Protein AF-A0A920EFA4-F1 (afdb_monomer_lite)

Structure (mmCIF, N/CA/C/O backbone):
data_AF-A0A920EFA4-F1
#
_entry.id   AF-A0A920EFA4-F1
#
loop_
_atom_site.group_PDB
_atom_site.id
_atom_site.type_symbol
_atom_site.label_atom_id
_atom_site.label_alt_id
_atom_site.label_comp_id
_atom_site.label_asym_id
_atom_site.label_entity_id
_atom_site.label_seq_id
_atom_site.pdbx_PDB_ins_code
_atom_site.Cartn_x
_atom_site.Cartn_y
_atom_site.Cartn_z
_atom_site.occupancy
_atom_site.B_iso_or_equiv
_atom_site.auth_seq_id
_atom_site.auth_comp_id
_atom_site.auth_asym_id
_atom_site.auth_atom_id
_atom_site.pdbx_PDB_model_num
ATOM 1 N N . MET A 1 1 ? 11.473 -19.631 -0.071 1.00 46.31 1 MET A N 1
ATOM 2 C CA . MET A 1 1 ? 12.401 -18.530 -0.387 1.00 46.31 1 MET A CA 1
ATOM 3 C C . MET A 1 1 ? 11.658 -17.613 -1.339 1.00 46.31 1 MET A C 1
ATOM 5 O O . MET A 1 1 ? 11.037 -18.143 -2.253 1.00 46.31 1 MET A O 1
ATOM 9 N N . LEU A 1 2 ? 11.600 -16.309 -1.069 1.00 57.19 2 LEU A N 1
ATOM 10 C CA . LEU A 1 2 ? 11.036 -15.359 -2.029 1.00 57.19 2 LEU A CA 1
ATOM 11 C C . LEU A 1 2 ? 12.043 -15.236 -3.180 1.00 57.19 2 LEU A C 1
ATOM 13 O O . LEU A 1 2 ? 13.218 -14.993 -2.918 1.00 57.19 2 LEU A O 1
ATOM 17 N N . ASP A 1 3 ? 11.601 -15.478 -4.413 1.00 73.06 3 ASP A N 1
ATOM 18 C CA . ASP A 1 3 ? 12.405 -15.284 -5.624 1.00 73.06 3 ASP A CA 1
ATOM 19 C C . ASP A 1 3 ? 11.761 -14.163 -6.449 1.00 73.06 3 ASP A C 1
ATOM 21 O O . ASP A 1 3 ? 10.894 -14.423 -7.290 1.00 73.06 3 ASP A O 1
ATOM 25 N N . PRO A 1 4 ? 12.126 -12.906 -6.159 1.00 70.56 4 PRO A N 1
ATOM 26 C CA . PRO A 1 4 ? 11.471 -11.747 -6.754 1.00 70.56 4 PRO A CA 1
ATOM 27 C C . PRO A 1 4 ? 11.711 -11.666 -8.270 1.00 70.56 4 PRO A C 1
ATOM 29 O O . PRO A 1 4 ? 10.840 -11.230 -9.011 1.00 70.56 4 PRO A O 1
ATOM 32 N N . VAL A 1 5 ? 12.833 -12.186 -8.787 1.00 77.81 5 VAL A N 1
ATOM 33 C CA . VAL A 1 5 ? 13.083 -12.182 -10.240 1.00 77.81 5 VAL A CA 1
ATOM 34 C C . VAL A 1 5 ? 12.180 -13.184 -10.951 1.00 77.81 5 VAL A C 1
ATOM 36 O O . VAL A 1 5 ? 11.608 -12.861 -11.995 1.00 77.81 5 VAL A O 1
ATOM 39 N N . ALA A 1 6 ? 12.009 -14.383 -10.388 1.00 78.88 6 ALA A N 1
ATOM 40 C CA . ALA A 1 6 ? 11.074 -15.359 -10.940 1.00 78.88 6 ALA A CA 1
ATOM 41 C C . ALA A 1 6 ? 9.623 -14.844 -10.899 1.00 78.88 6 ALA A C 1
ATOM 43 O O . ALA A 1 6 ? 8.885 -15.019 -11.870 1.00 78.88 6 ALA A O 1
ATOM 44 N N . MET A 1 7 ? 9.229 -14.172 -9.811 1.00 74.00 7 MET A N 1
ATOM 45 C CA . MET A 1 7 ? 7.905 -13.555 -9.670 1.00 74.00 7 MET A CA 1
ATOM 46 C C . MET A 1 7 ? 7.691 -12.415 -10.670 1.00 74.00 7 MET A C 1
ATOM 48 O O . MET A 1 7 ? 6.712 -12.443 -11.416 1.00 74.00 7 MET A O 1
ATOM 52 N N . GLY A 1 8 ? 8.625 -11.466 -10.751 1.00 78.44 8 GLY A N 1
ATOM 53 C CA . GLY A 1 8 ? 8.578 -10.368 -11.712 1.00 78.44 8 GLY A CA 1
ATO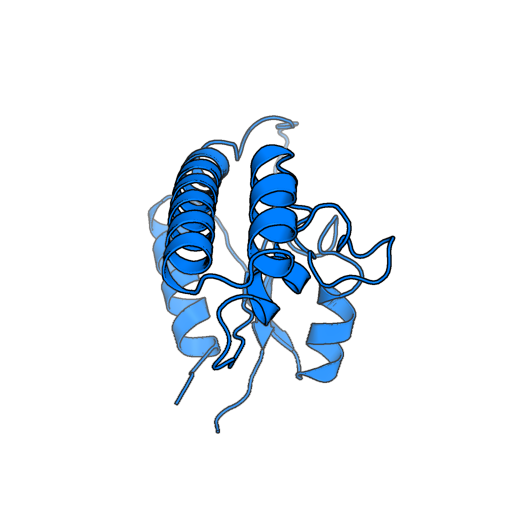M 54 C C . GLY A 1 8 ? 8.507 -10.853 -13.162 1.00 78.44 8 GLY A C 1
ATOM 55 O O . GLY A 1 8 ? 7.721 -10.324 -13.941 1.00 78.44 8 GLY A O 1
ATOM 56 N N . THR A 1 9 ? 9.252 -11.907 -13.516 1.00 83.38 9 THR A N 1
ATOM 57 C CA . THR A 1 9 ? 9.219 -12.499 -14.870 1.00 83.38 9 THR A CA 1
ATOM 58 C C . THR A 1 9 ? 7.863 -13.141 -15.184 1.00 83.38 9 THR A C 1
ATOM 60 O O . THR A 1 9 ? 7.368 -13.022 -16.302 1.00 83.38 9 THR A O 1
ATOM 63 N N . ALA A 1 10 ? 7.230 -13.799 -14.206 1.00 84.75 10 ALA A N 1
ATOM 64 C CA . ALA A 1 10 ? 5.883 -14.342 -14.380 1.00 84.75 10 ALA A CA 1
ATOM 65 C C . ALA A 1 10 ? 4.843 -13.224 -14.576 1.00 84.75 10 ALA A C 1
ATOM 67 O O . ALA A 1 10 ? 4.024 -13.305 -15.488 1.00 84.75 10 ALA A O 1
ATOM 68 N N . ILE A 1 11 ? 4.929 -12.150 -13.781 1.00 79.25 11 ILE A N 1
ATOM 69 C CA . ILE A 1 11 ? 4.064 -10.967 -13.917 1.00 79.25 11 ILE A CA 1
ATOM 70 C C . ILE A 1 11 ? 4.259 -10.302 -15.286 1.00 79.25 11 ILE A C 1
ATOM 72 O O . ILE A 1 11 ? 3.278 -9.951 -15.938 1.00 79.25 11 ILE A O 1
ATOM 76 N N . GLN A 1 12 ? 5.506 -10.151 -15.743 1.00 82.56 12 GLN A N 1
ATOM 77 C CA . GLN A 1 12 ? 5.818 -9.627 -17.075 1.00 82.56 12 GLN A CA 1
ATOM 78 C C . GLN A 1 12 ? 5.154 -10.472 -18.168 1.00 82.56 12 GLN A C 1
ATOM 80 O O . GLN A 1 12 ? 4.477 -9.910 -19.023 1.00 82.56 12 GLN A O 1
ATOM 85 N N . ALA A 1 13 ? 5.271 -11.802 -18.107 1.00 88.00 13 ALA A N 1
ATOM 86 C CA . ALA A 1 13 ? 4.652 -12.694 -19.087 1.00 88.00 13 ALA A CA 1
ATOM 87 C C . ALA A 1 13 ? 3.114 -12.575 -19.118 1.00 88.00 13 ALA A C 1
ATOM 89 O O . ALA A 1 13 ? 2.519 -12.547 -20.197 1.00 88.00 13 ALA A O 1
ATOM 90 N N . ASP A 1 14 ? 2.467 -12.463 -17.954 1.00 87.44 14 ASP A N 1
ATOM 91 C CA . ASP A 1 14 ? 1.013 -12.273 -17.862 1.00 87.44 14 ASP A CA 1
ATOM 92 C C . ASP A 1 14 ? 0.572 -10.913 -18.435 1.00 87.44 14 ASP A C 1
ATOM 94 O O . ASP A 1 14 ? -0.449 -10.823 -19.124 1.00 87.44 14 ASP A O 1
ATOM 98 N N . LEU A 1 15 ? 1.351 -9.853 -18.189 1.00 84.56 15 LEU A N 1
ATOM 99 C CA . LEU A 1 15 ? 1.093 -8.509 -18.713 1.00 84.56 15 LEU A CA 1
ATOM 100 C C . LEU A 1 15 ? 1.317 -8.428 -20.233 1.00 84.56 15 LEU A C 1
ATOM 102 O O . LEU A 1 15 ? 0.493 -7.843 -20.942 1.00 84.56 15 LEU A O 1
ATOM 106 N N . GLU A 1 16 ? 2.361 -9.076 -20.750 1.00 88.25 16 GLU A N 1
ATOM 107 C CA . GLU A 1 16 ? 2.615 -9.212 -22.190 1.00 88.25 16 GLU A CA 1
ATOM 108 C C . GLU A 1 16 ? 1.483 -9.970 -22.896 1.00 88.25 16 GLU A C 1
ATOM 110 O O . GLU A 1 16 ? 1.036 -9.562 -23.972 1.00 88.25 16 GLU A O 1
ATOM 115 N N . ALA A 1 17 ? 0.950 -11.026 -22.271 1.00 89.44 17 ALA A N 1
ATOM 116 C CA . ALA A 1 17 ? -0.153 -11.814 -22.822 1.00 89.44 17 ALA A CA 1
ATOM 117 C C . ALA A 1 17 ? -1.447 -11.003 -23.016 1.00 89.44 17 ALA A C 1
ATOM 119 O O . ALA A 1 17 ? -2.252 -11.329 -23.894 1.00 89.44 17 ALA A O 1
ATOM 120 N N . VAL A 1 18 ? -1.645 -9.938 -22.232 1.00 88.25 18 VAL A N 1
ATOM 121 C CA . VAL A 1 18 ? -2.782 -9.012 -22.369 1.00 88.25 18 VAL A CA 1
ATOM 122 C C . VAL A 1 18 ? -2.418 -7.707 -23.096 1.00 88.25 18 VAL A C 1
ATOM 124 O O . VAL A 1 18 ? -3.262 -6.819 -23.215 1.00 88.25 18 VAL A O 1
ATOM 127 N N . GLY A 1 19 ? -1.201 -7.613 -23.648 1.00 86.81 19 GLY A N 1
ATOM 128 C CA . GLY A 1 19 ? -0.778 -6.558 -24.573 1.00 86.81 19 GLY A CA 1
ATOM 129 C C . GLY A 1 19 ? 0.009 -5.394 -23.963 1.00 86.81 19 GLY A C 1
ATOM 130 O O . GLY A 1 19 ? 0.152 -4.369 -24.632 1.00 86.81 19 GLY A O 1
ATOM 131 N N . PHE A 1 20 ? 0.513 -5.517 -22.732 1.00 85.75 20 PHE A N 1
ATOM 132 C CA . PHE A 1 20 ? 1.419 -4.525 -22.145 1.00 85.75 20 PHE A CA 1
ATOM 133 C C . PHE A 1 20 ? 2.883 -4.860 -22.446 1.00 85.75 20 PHE A C 1
ATOM 135 O O . PHE A 1 20 ? 3.311 -5.995 -22.280 1.00 85.75 20 PHE A O 1
ATOM 142 N N . ASP A 1 21 ? 3.660 -3.855 -22.846 1.00 85.19 21 ASP A N 1
ATOM 143 C CA . ASP A 1 21 ? 5.120 -3.945 -22.956 1.00 85.19 21 ASP A CA 1
ATOM 144 C C . ASP A 1 21 ? 5.736 -3.530 -21.612 1.00 85.19 21 ASP A C 1
ATOM 146 O O . ASP A 1 21 ? 5.531 -2.400 -21.162 1.00 85.19 21 ASP A O 1
ATOM 150 N N . VAL A 1 22 ? 6.415 -4.455 -20.928 1.00 82.50 22 VAL A N 1
ATOM 151 C CA . VAL A 1 22 ? 6.920 -4.257 -19.561 1.00 82.50 22 VAL A CA 1
ATOM 152 C C . VAL A 1 22 ? 8.411 -4.564 -19.522 1.00 82.50 22 VAL A C 1
ATOM 154 O O . VAL A 1 22 ? 8.836 -5.662 -19.857 1.00 82.50 22 VAL A O 1
ATOM 157 N N . GLU A 1 23 ? 9.220 -3.619 -19.047 1.00 85.69 23 GLU A N 1
ATOM 158 C CA . GLU A 1 23 ? 10.656 -3.813 -18.816 1.00 85.69 23 GLU A CA 1
ATOM 159 C C . GLU A 1 23 ? 10.920 -3.990 -17.318 1.00 85.69 23 GLU A C 1
ATOM 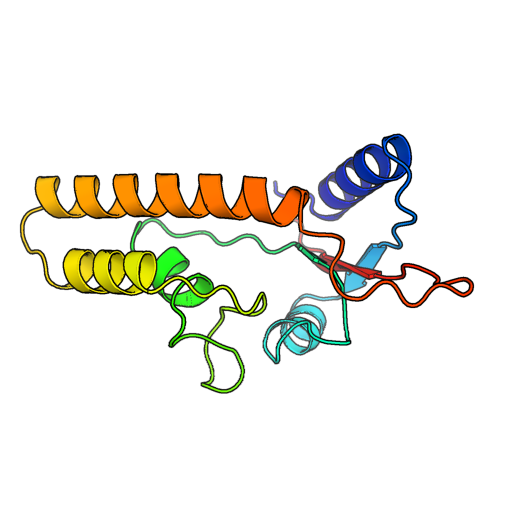161 O O . GLU A 1 23 ? 10.620 -3.097 -16.530 1.00 85.69 23 GLU A O 1
ATOM 166 N N . ILE A 1 24 ? 11.525 -5.105 -16.907 1.00 81.75 24 ILE A N 1
ATOM 167 C CA . ILE A 1 24 ? 11.948 -5.307 -15.515 1.00 81.75 24 ILE A CA 1
ATOM 168 C C . ILE A 1 24 ? 13.309 -4.643 -15.286 1.00 81.75 24 ILE A C 1
ATOM 170 O O . ILE A 1 24 ? 14.283 -4.936 -15.979 1.00 81.75 24 ILE A O 1
ATOM 174 N N . LYS A 1 25 ? 13.406 -3.812 -14.248 1.00 84.00 25 LYS A N 1
ATOM 175 C CA . LYS A 1 25 ? 14.664 -3.274 -13.729 1.00 84.00 25 LYS A CA 1
ATOM 176 C C . LYS A 1 25 ? 14.918 -3.802 -12.324 1.00 84.00 25 LYS A C 1
ATOM 178 O O . LYS A 1 25 ? 14.116 -3.619 -11.409 1.00 84.00 25 LYS A O 1
ATOM 183 N N . THR A 1 26 ? 16.06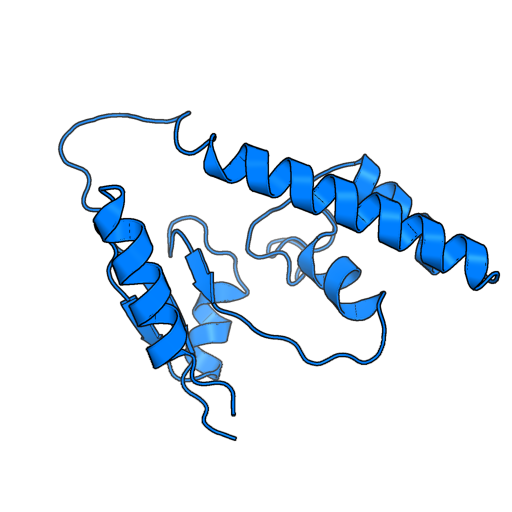6 -4.442 -12.150 1.00 80.62 26 THR A N 1
ATOM 184 C CA . THR A 1 26 ? 16.484 -5.014 -10.869 1.00 80.62 26 THR A CA 1
ATOM 185 C C . THR A 1 26 ? 17.465 -4.106 -10.146 1.00 80.62 26 THR A C 1
ATOM 187 O O . THR A 1 26 ? 18.391 -3.579 -10.766 1.00 80.62 26 THR A O 1
ATOM 190 N N . PHE A 1 27 ? 17.317 -3.990 -8.830 1.00 80.56 27 PHE A N 1
ATOM 191 C CA . PHE A 1 27 ? 18.182 -3.167 -7.985 1.00 80.56 27 PHE A CA 1
ATOM 192 C C . PHE A 1 27 ? 18.668 -3.952 -6.761 1.00 80.56 27 PHE A C 1
ATOM 194 O O . PHE A 1 27 ? 17.979 -4.841 -6.257 1.00 80.56 27 PHE A O 1
ATOM 201 N N . GLU A 1 28 ? 19.849 -3.585 -6.252 1.00 83.56 28 GLU A N 1
ATOM 202 C CA . GLU A 1 28 ? 20.232 -3.913 -4.871 1.00 83.56 28 GLU A CA 1
ATOM 203 C C . GLU A 1 28 ? 19.247 -3.227 -3.909 1.00 83.56 28 GLU A C 1
ATOM 205 O O . GLU A 1 28 ? 18.714 -2.160 -4.224 1.00 83.56 28 GLU A O 1
ATOM 210 N N . TRP A 1 29 ? 18.988 -3.828 -2.748 1.00 75.50 29 TRP A N 1
ATOM 211 C CA . TRP A 1 29 ? 17.933 -3.414 -1.824 1.00 75.50 29 TRP A CA 1
ATOM 212 C C . TRP A 1 29 ? 17.962 -1.924 -1.459 1.00 75.50 29 TRP A C 1
ATOM 214 O O . TRP A 1 29 ? 16.927 -1.260 -1.501 1.00 75.50 29 TRP A O 1
ATOM 224 N N . ASN A 1 30 ? 19.128 -1.358 -1.145 1.00 83.75 30 ASN A N 1
ATOM 225 C CA . ASN A 1 30 ? 19.191 0.048 -0.738 1.00 83.75 30 ASN A CA 1
ATOM 226 C C . ASN A 1 30 ? 18.949 1.000 -1.913 1.00 83.75 30 ASN A C 1
ATOM 228 O O . ASN A 1 30 ? 18.322 2.045 -1.740 1.00 83.75 30 ASN A O 1
ATOM 232 N N . ALA A 1 31 ? 19.409 0.628 -3.110 1.00 82.69 31 ALA A N 1
ATOM 233 C CA . ALA A 1 31 ? 19.129 1.385 -4.325 1.00 82.69 31 ALA A CA 1
ATOM 234 C C . ALA A 1 31 ? 17.633 1.322 -4.670 1.00 82.69 31 ALA A C 1
ATOM 236 O O . ALA A 1 31 ? 17.028 2.351 -4.950 1.00 82.69 31 ALA A O 1
ATOM 237 N N . PHE A 1 32 ? 17.019 0.141 -4.543 1.00 81.94 32 PHE A N 1
ATOM 238 C CA . PHE A 1 32 ? 15.579 -0.048 -4.716 1.00 81.94 32 PHE A CA 1
ATOM 239 C C . PHE A 1 32 ? 14.768 0.852 -3.774 1.00 81.94 32 PHE A C 1
ATOM 241 O O . PHE A 1 32 ? 13.883 1.580 -4.219 1.00 81.94 32 PHE A O 1
ATOM 248 N N . LEU A 1 33 ? 15.103 0.865 -2.478 1.00 80.31 33 LEU A N 1
ATOM 249 C CA . LEU A 1 33 ? 14.443 1.740 -1.506 1.00 80.31 33 LEU A CA 1
ATOM 250 C C . LEU A 1 33 ? 14.622 3.228 -1.838 1.00 80.31 33 LEU A C 1
ATOM 252 O O . LEU A 1 33 ? 13.694 4.010 -1.630 1.00 80.31 33 LEU A O 1
ATOM 256 N N . GLY A 1 34 ? 15.785 3.620 -2.367 1.00 84.62 34 GLY A N 1
ATOM 257 C CA . GLY A 1 34 ? 16.043 4.981 -2.843 1.00 84.62 34 GLY A CA 1
ATOM 258 C C . GLY A 1 34 ? 15.154 5.396 -4.020 1.00 84.62 34 GLY A C 1
ATOM 259 O O . GLY A 1 34 ? 14.772 6.563 -4.117 1.00 84.62 34 GLY A O 1
ATOM 260 N N . GLU A 1 35 ? 14.765 4.449 -4.874 1.00 82.38 35 GLU A N 1
ATOM 261 C CA . GLU A 1 35 ? 13.831 4.703 -5.972 1.00 82.38 35 GLU A CA 1
ATOM 262 C C . GLU A 1 35 ? 12.375 4.753 -5.493 1.00 82.38 35 GLU A C 1
ATOM 264 O O . GLU A 1 35 ? 11.657 5.697 -5.836 1.00 82.38 35 GLU A O 1
ATOM 269 N N . VAL A 1 36 ? 11.959 3.793 -4.658 1.00 80.81 36 VAL A N 1
ATOM 270 C CA . VAL A 1 36 ? 10.552 3.591 -4.263 1.00 80.81 36 VAL A CA 1
ATOM 271 C C . VAL A 1 36 ? 10.084 4.544 -3.162 1.00 80.81 36 VAL A C 1
ATOM 273 O O . VAL A 1 36 ? 8.991 5.100 -3.265 1.00 80.81 36 VAL A O 1
ATOM 276 N N . ASN A 1 37 ? 10.876 4.746 -2.103 1.00 82.81 37 ASN A N 1
ATOM 277 C CA . ASN A 1 37 ? 10.428 5.499 -0.924 1.00 82.81 37 ASN A CA 1
ATOM 278 C C . ASN A 1 37 ? 10.084 6.969 -1.211 1.00 82.81 37 ASN A C 1
ATOM 280 O O . ASN A 1 37 ? 9.136 7.456 -0.604 1.00 82.81 37 ASN A O 1
ATOM 284 N N . PRO A 1 38 ? 10.776 7.688 -2.119 1.00 84.69 38 PRO A N 1
ATOM 285 C CA . PRO A 1 38 ? 10.375 9.045 -2.490 1.00 84.69 38 PRO A CA 1
ATOM 286 C C . PRO A 1 38 ? 9.095 9.118 -3.340 1.00 84.69 38 PRO A C 1
ATOM 288 O O . PRO A 1 38 ? 8.676 10.222 -3.677 1.00 84.69 38 PRO A O 1
ATOM 291 N N . GLY A 1 39 ? 8.494 7.977 -3.690 1.00 79.06 39 GLY A N 1
ATOM 292 C CA . GLY A 1 39 ? 7.343 7.870 -4.583 1.00 79.06 39 GLY A CA 1
ATOM 293 C C . GLY A 1 39 ? 7.728 7.409 -5.987 1.00 79.06 39 GLY A C 1
ATOM 294 O O . GLY A 1 39 ? 8.844 7.648 -6.456 1.00 79.06 39 GLY A O 1
ATOM 295 N N . LEU A 1 40 ? 6.785 6.731 -6.649 1.00 78.62 40 LEU A N 1
ATOM 296 C CA . LEU A 1 40 ? 6.981 6.135 -7.976 1.00 78.62 40 LEU A CA 1
ATOM 297 C C . LEU A 1 40 ? 6.646 7.078 -9.141 1.00 78.62 40 LEU A C 1
ATOM 299 O O . LEU A 1 40 ? 6.999 6.780 -10.281 1.00 78.62 40 LEU A O 1
ATOM 303 N N . GLU A 1 41 ? 5.993 8.215 -8.876 1.00 79.12 41 GLU A N 1
ATOM 304 C CA . GLU A 1 41 ? 5.546 9.149 -9.914 1.00 79.12 41 GLU A CA 1
ATOM 305 C C . GLU A 1 41 ? 6.713 9.578 -10.821 1.00 79.12 41 GLU A C 1
ATOM 307 O O . GLU A 1 41 ? 7.716 10.131 -10.370 1.00 79.12 41 GLU A O 1
ATOM 312 N N . GLY A 1 42 ? 6.595 9.283 -12.120 1.00 76.44 42 GLY A N 1
ATOM 313 C CA . GLY A 1 42 ? 7.617 9.595 -13.123 1.00 76.44 42 GLY A CA 1
ATOM 314 C C . GLY A 1 42 ? 8.880 8.721 -13.082 1.00 76.44 42 GLY A C 1
ATOM 315 O O . GLY A 1 42 ? 9.774 8.946 -13.897 1.00 76.44 42 GLY A O 1
ATOM 316 N N . LYS A 1 43 ? 8.965 7.735 -12.177 1.00 77.25 43 LYS A N 1
ATOM 317 C CA . LYS A 1 43 ? 10.108 6.812 -12.052 1.00 77.25 43 LYS A CA 1
ATOM 318 C C . LYS A 1 43 ? 9.798 5.397 -12.531 1.00 77.25 43 LYS A C 1
ATOM 320 O O . LYS A 1 43 ? 10.624 4.794 -13.212 1.00 77.25 43 LYS A O 1
ATOM 325 N N . ALA A 1 44 ? 8.637 4.869 -12.150 1.00 76.00 44 ALA A N 1
ATOM 326 C CA . ALA A 1 44 ? 8.173 3.540 -12.532 1.00 76.00 44 ALA A CA 1
ATOM 327 C C . ALA A 1 44 ? 6.648 3.458 -12.430 1.00 76.00 44 ALA A C 1
ATOM 329 O O . ALA A 1 44 ? 6.037 4.152 -11.620 1.00 76.00 44 ALA A O 1
ATOM 330 N N . ASP A 1 45 ? 6.046 2.572 -13.218 1.00 79.69 45 ASP A N 1
ATOM 331 C CA . ASP A 1 45 ? 4.603 2.322 -13.163 1.00 79.69 45 ASP A CA 1
ATOM 332 C C . ASP A 1 45 ? 4.249 1.368 -12.008 1.00 79.69 45 ASP A C 1
ATOM 334 O O . ASP A 1 45 ? 3.163 1.440 -11.433 1.00 79.69 45 ASP A O 1
ATOM 338 N N . MET A 1 46 ? 5.181 0.473 -11.651 1.00 78.50 46 MET A N 1
ATOM 339 C CA . MET A 1 46 ? 5.002 -0.573 -10.644 1.00 78.50 46 MET A CA 1
ATOM 340 C C . MET A 1 46 ? 6.320 -0.900 -9.922 1.00 78.50 46 MET A C 1
ATOM 342 O O . MET A 1 46 ? 7.404 -0.852 -10.511 1.00 78.50 46 MET A O 1
ATOM 346 N N . ALA A 1 47 ? 6.218 -1.301 -8.653 1.00 79.94 47 ALA A N 1
ATOM 347 C CA . ALA A 1 47 ? 7.335 -1.819 -7.866 1.00 79.94 47 ALA A CA 1
ATOM 348 C C . ALA A 1 47 ? 6.913 -3.054 -7.061 1.00 79.94 47 ALA A C 1
ATOM 350 O O . ALA A 1 47 ? 5.828 -3.087 -6.478 1.00 79.94 47 ALA A O 1
ATOM 351 N N . GLU A 1 48 ? 7.790 -4.051 -7.003 1.00 76.25 48 GLU A N 1
ATOM 352 C CA . GLU A 1 48 ? 7.589 -5.274 -6.235 1.00 76.25 48 GLU A CA 1
ATOM 353 C C . GLU A 1 48 ? 8.232 -5.158 -4.854 1.00 76.25 48 GLU A C 1
ATOM 355 O O . GLU A 1 48 ? 9.454 -5.071 -4.718 1.00 76.25 48 GLU A O 1
ATOM 360 N N . MET A 1 49 ? 7.408 -5.185 -3.807 1.00 74.69 49 MET A N 1
ATOM 361 C CA . MET A 1 49 ? 7.878 -5.133 -2.428 1.00 74.69 49 MET A CA 1
ATOM 362 C C . MET A 1 49 ? 7.106 -6.126 -1.568 1.00 74.69 49 MET A C 1
ATOM 364 O O . MET A 1 49 ? 5.878 -6.187 -1.607 1.00 74.69 49 MET A O 1
ATOM 368 N N . ALA A 1 50 ? 7.840 -6.874 -0.750 1.00 70.06 50 ALA A N 1
ATOM 369 C CA . ALA A 1 50 ? 7.275 -7.774 0.240 1.00 70.06 50 ALA A CA 1
ATOM 370 C C . ALA A 1 50 ? 7.638 -7.291 1.643 1.00 70.06 50 ALA A C 1
ATOM 372 O O . ALA A 1 50 ? 8.752 -6.831 1.894 1.00 70.06 50 ALA A O 1
ATOM 373 N N . TRP A 1 51 ? 6.692 -7.439 2.563 1.00 69.50 51 TRP A N 1
ATOM 374 C CA . TRP A 1 51 ? 6.875 -7.131 3.974 1.00 69.50 51 TRP A CA 1
ATOM 375 C C . TRP A 1 51 ? 6.545 -8.361 4.803 1.00 69.50 51 TRP A C 1
ATOM 377 O O . TRP A 1 51 ? 5.600 -9.091 4.506 1.00 69.50 51 TRP A O 1
ATOM 387 N N . MET A 1 52 ? 7.308 -8.571 5.870 1.00 71.88 52 MET A N 1
ATOM 388 C CA . MET A 1 52 ? 7.024 -9.597 6.866 1.00 71.88 52 MET A CA 1
ATOM 389 C C . MET A 1 52 ? 6.638 -8.909 8.169 1.00 71.88 52 MET A C 1
ATOM 391 O O . MET A 1 52 ? 7.462 -8.260 8.807 1.00 71.88 52 MET A O 1
ATOM 395 N N . THR A 1 53 ? 5.373 -9.050 8.553 1.00 74.38 53 THR A N 1
ATOM 396 C CA . THR A 1 53 ? 4.842 -8.594 9.840 1.00 74.38 53 THR A CA 1
ATOM 397 C C . THR A 1 53 ? 3.918 -9.664 10.410 1.00 74.38 53 THR A C 1
ATOM 399 O O . THR A 1 53 ? 3.238 -10.371 9.668 1.00 74.38 53 THR A O 1
ATOM 402 N N . ASN A 1 54 ? 3.908 -9.797 11.733 1.00 76.38 54 ASN A N 1
ATOM 403 C CA . ASN A 1 54 ? 2.951 -10.621 12.471 1.00 76.38 54 ASN A CA 1
ATOM 404 C C . ASN A 1 54 ? 1.727 -9.819 12.946 1.00 76.38 54 ASN A C 1
ATOM 406 O O . ASN A 1 54 ? 0.784 -10.400 13.481 1.00 76.38 54 ASN A O 1
ATOM 410 N N . ASP A 1 55 ? 1.747 -8.499 12.768 1.00 79.81 55 ASP A N 1
ATOM 411 C CA . ASP A 1 55 ? 0.688 -7.589 13.176 1.00 79.81 55 ASP A CA 1
ATOM 412 C C . ASP A 1 55 ? -0.098 -7.075 11.954 1.00 79.81 55 ASP A C 1
ATOM 414 O O . ASP A 1 55 ? 0.516 -6.527 11.029 1.00 79.81 55 ASP A O 1
ATOM 418 N N . PRO A 1 56 ? -1.440 -7.220 11.940 1.00 76.81 56 PRO A N 1
ATOM 419 C CA . PRO A 1 56 ? -2.284 -6.767 10.835 1.00 76.81 56 PRO A CA 1
ATOM 420 C C . PRO A 1 56 ? -2.393 -5.238 10.701 1.00 76.81 56 PRO A C 1
ATOM 422 O O . PRO A 1 56 ? -2.900 -4.783 9.683 1.00 76.81 56 PRO A O 1
ATOM 425 N N . ASP A 1 57 ? -1.948 -4.450 11.689 1.00 87.19 57 ASP A N 1
ATOM 426 C CA . ASP A 1 57 ? -1.971 -2.976 11.630 1.00 87.19 57 ASP A CA 1
ATOM 427 C C . ASP A 1 57 ? -0.777 -2.402 10.858 1.00 87.19 57 ASP A C 1
ATOM 429 O O . ASP A 1 57 ? -0.934 -1.545 9.986 1.00 87.19 57 ASP A O 1
ATOM 433 N N . THR A 1 58 ? 0.424 -2.896 11.173 1.00 84.81 58 THR A N 1
ATOM 434 C CA . THR A 1 58 ? 1.693 -2.272 10.775 1.00 84.81 58 THR A CA 1
ATOM 435 C C . THR A 1 58 ? 1.774 -1.961 9.278 1.00 84.81 58 THR A C 1
ATOM 437 O O . THR A 1 58 ? 2.060 -0.826 8.902 1.00 84.81 58 THR A O 1
ATOM 440 N N . LEU A 1 59 ? 1.513 -2.940 8.406 1.00 83.88 59 LEU A N 1
ATOM 441 C CA . LEU A 1 59 ? 1.671 -2.738 6.965 1.00 83.88 59 LEU A CA 1
ATOM 442 C C . LEU A 1 59 ? 0.560 -1.857 6.361 1.00 83.88 59 LEU A C 1
ATOM 444 O O . LEU A 1 59 ? 0.905 -0.862 5.719 1.00 83.88 59 LEU A O 1
ATOM 448 N N . PRO A 1 60 ? -0.744 -2.136 6.572 1.00 86.50 60 PRO A N 1
ATOM 449 C CA . PRO A 1 60 ? -1.808 -1.268 6.067 1.00 86.50 60 PRO A CA 1
ATOM 450 C C . PRO A 1 60 ? -1.664 0.190 6.509 1.00 86.50 60 PRO A C 1
ATOM 452 O O . PRO A 1 60 ? -1.851 1.102 5.705 1.00 86.50 60 PRO A O 1
ATOM 455 N N . TYR A 1 61 ? -1.263 0.431 7.757 1.00 88.62 61 TYR A N 1
ATOM 456 C CA . TYR A 1 61 ? -1.117 1.790 8.269 1.00 88.62 61 TYR A CA 1
ATOM 457 C C . TYR A 1 61 ? 0.049 2.564 7.629 1.00 88.62 61 TYR A C 1
ATOM 459 O O . TYR A 1 61 ? -0.044 3.781 7.431 1.00 88.62 61 TYR A O 1
ATOM 467 N N . LEU A 1 62 ? 1.144 1.872 7.295 1.00 85.88 62 LEU A N 1
ATOM 468 C CA . LEU A 1 62 ? 2.321 2.468 6.655 1.00 85.88 62 LEU A CA 1
ATOM 469 C C . LEU A 1 62 ? 2.153 2.649 5.142 1.00 85.88 62 LEU A C 1
ATOM 471 O O . LEU A 1 62 ? 2.698 3.607 4.596 1.00 85.88 62 LEU A O 1
ATOM 475 N N . ALA A 1 63 ? 1.419 1.749 4.480 1.00 85.12 63 ALA A N 1
ATOM 476 C CA . ALA A 1 63 ? 1.376 1.670 3.020 1.00 85.12 63 ALA A CA 1
ATOM 477 C C . ALA A 1 63 ? 0.045 2.115 2.386 1.00 85.12 63 ALA A C 1
ATOM 479 O O . ALA A 1 63 ? 0.043 2.435 1.204 1.00 85.12 63 ALA A O 1
ATOM 480 N N . LEU A 1 64 ? -1.073 2.156 3.127 1.00 88.75 64 LEU A N 1
ATOM 481 C CA . LEU A 1 64 ? -2.408 2.441 2.562 1.00 88.75 64 LEU A CA 1
ATOM 482 C C . LEU A 1 64 ? -3.060 3.713 3.115 1.00 88.75 64 LEU A C 1
ATOM 484 O O . LEU A 1 64 ? -4.062 4.182 2.585 1.00 88.75 64 LEU A O 1
ATOM 488 N N . ARG A 1 65 ? -2.510 4.302 4.176 1.00 91.94 65 ARG A N 1
ATOM 489 C CA . ARG A 1 65 ? -3.052 5.540 4.741 1.00 91.94 65 ARG A CA 1
ATOM 490 C C . ARG A 1 65 ? -2.674 6.738 3.866 1.00 91.94 65 ARG A C 1
ATOM 492 O O . ARG A 1 65 ? -1.501 6.903 3.518 1.00 91.94 65 ARG A O 1
ATOM 499 N N . THR A 1 66 ? -3.610 7.648 3.595 1.00 90.19 66 THR A N 1
ATOM 500 C CA . THR A 1 66 ? -3.341 8.894 2.837 1.00 90.19 66 THR A CA 1
ATOM 501 C C . THR A 1 66 ? -2.302 9.776 3.548 1.00 90.19 66 THR A C 1
ATOM 503 O O . THR A 1 66 ? -1.512 10.502 2.945 1.00 90.19 66 THR A O 1
ATOM 506 N N . GLY A 1 67 ? -2.275 9.728 4.882 1.00 90.75 67 GLY A N 1
ATOM 507 C CA . GLY A 1 67 ? -1.280 10.427 5.697 1.00 90.75 67 GLY A CA 1
ATOM 508 C C . GLY A 1 67 ? 0.126 9.819 5.650 1.00 90.75 67 GLY A C 1
ATOM 509 O O . GLY A 1 67 ? 1.024 10.384 6.266 1.00 90.75 67 GLY A O 1
ATOM 510 N N . ALA A 1 68 ? 0.311 8.682 4.977 1.00 88.38 68 ALA A N 1
ATOM 511 C CA . ALA A 1 68 ? 1.588 7.991 4.830 1.00 88.38 68 ALA A CA 1
ATOM 512 C C . ALA A 1 68 ? 2.182 8.138 3.419 1.00 88.38 68 ALA A C 1
ATOM 514 O O . ALA A 1 68 ? 3.003 7.322 3.013 1.00 88.38 68 ALA A O 1
ATOM 515 N N . TRP A 1 69 ? 1.776 9.155 2.660 1.00 89.06 69 TRP A N 1
ATOM 516 C CA . TRP A 1 69 ? 2.401 9.465 1.377 1.00 89.06 69 TRP A CA 1
ATOM 517 C C . TRP A 1 69 ? 3.899 9.818 1.515 1.00 89.06 69 TRP A C 1
ATOM 519 O O . TRP A 1 69 ? 4.319 10.316 2.569 1.00 89.06 69 TRP A O 1
ATOM 529 N N . PRO A 1 70 ? 4.706 9.598 0.459 1.00 85.88 70 PRO A N 1
ATOM 530 C CA . PRO A 1 70 ? 6.139 9.885 0.444 1.00 85.88 70 PRO A CA 1
ATOM 531 C C . PRO A 1 70 ? 6.503 11.329 0.789 1.00 85.88 70 PRO A C 1
ATOM 533 O O . PRO A 1 70 ? 7.461 11.571 1.520 1.00 85.88 70 PRO A O 1
ATOM 536 N N . ASP A 1 71 ? 5.709 12.298 0.326 1.00 86.50 71 ASP A N 1
ATOM 537 C CA . ASP A 1 71 ? 5.887 13.731 0.606 1.00 86.50 71 ASP A CA 1
ATOM 538 C C . ASP A 1 71 ? 5.728 14.073 2.099 1.00 86.50 71 ASP A C 1
ATOM 540 O O . ASP A 1 71 ? 6.244 15.084 2.576 1.00 86.50 71 ASP A O 1
ATOM 544 N N . LYS A 1 72 ? 5.063 13.193 2.855 1.00 85.44 72 LYS A N 1
ATOM 545 C CA . LYS A 1 72 ? 4.905 13.249 4.314 1.00 85.44 72 LYS A CA 1
ATOM 546 C C . LYS A 1 72 ? 5.872 12.316 5.053 1.00 85.44 72 LYS A C 1
ATOM 548 O O . LYS A 1 72 ? 5.754 12.162 6.267 1.00 85.44 72 LYS A O 1
ATOM 553 N N . GLY A 1 73 ? 6.814 11.696 4.338 1.00 81.75 73 GLY A N 1
ATOM 554 C CA . GLY A 1 73 ? 7.797 10.757 4.881 1.00 81.75 73 GLY A CA 1
ATOM 555 C C . GLY A 1 73 ? 7.250 9.357 5.180 1.00 81.75 73 GLY A C 1
ATOM 556 O O . GLY A 1 73 ? 7.839 8.650 5.996 1.00 81.75 73 GLY A O 1
ATOM 557 N N . GLY A 1 74 ? 6.117 8.965 4.585 1.00 85.00 74 GLY A N 1
ATOM 558 C CA . GLY A 1 74 ? 5.545 7.625 4.746 1.00 85.00 74 GLY A CA 1
ATOM 559 C C . GLY A 1 74 ? 5.859 6.668 3.588 1.00 85.00 74 GLY A C 1
ATOM 560 O O . GLY A 1 74 ? 6.538 7.028 2.631 1.00 85.00 74 GLY A O 1
ATOM 561 N N . PHE A 1 75 ? 5.360 5.431 3.689 1.00 82.50 75 PHE A N 1
ATOM 562 C CA . PHE A 1 75 ? 5.679 4.320 2.780 1.00 82.50 75 PHE A CA 1
ATOM 563 C C . PHE A 1 75 ? 4.576 4.014 1.751 1.00 82.50 75 PHE A C 1
ATOM 565 O O . PHE A 1 75 ? 4.643 3.003 1.055 1.00 82.50 75 PHE A O 1
ATOM 572 N N . ASN A 1 76 ? 3.564 4.875 1.618 1.00 84.94 76 ASN A N 1
ATOM 573 C CA . ASN A 1 76 ? 2.509 4.758 0.608 1.00 84.94 76 ASN A CA 1
ATOM 574 C C . ASN A 1 76 ? 2.998 5.285 -0.754 1.00 84.94 76 ASN A C 1
ATOM 576 O O . ASN A 1 76 ? 2.504 6.281 -1.281 1.00 84.94 76 ASN A O 1
ATOM 580 N N . SER A 1 77 ? 4.011 4.627 -1.314 1.00 79.56 77 SER A N 1
ATOM 581 C CA . SER A 1 77 ? 4.691 5.014 -2.559 1.00 79.56 77 SER A CA 1
ATOM 582 C C . SER A 1 77 ? 3.811 4.950 -3.813 1.00 79.56 77 SER A C 1
ATOM 584 O O . SER A 1 77 ? 4.151 5.571 -4.821 1.00 79.56 77 SER A O 1
ATOM 586 N N . GLY A 1 78 ? 2.673 4.250 -3.739 1.00 77.75 78 GLY A N 1
ATOM 587 C CA . GLY A 1 78 ? 1.633 4.218 -4.772 1.00 77.75 78 GLY A CA 1
ATOM 588 C C . GLY A 1 78 ? 0.606 5.353 -4.678 1.00 77.75 78 GLY A C 1
ATOM 589 O O . GLY A 1 78 ? -0.317 5.387 -5.486 1.00 77.75 78 GLY A O 1
ATOM 590 N N . TYR A 1 79 ? 0.740 6.264 -3.704 1.00 85.62 79 TYR A N 1
ATOM 591 C CA . TYR A 1 79 ? -0.170 7.397 -3.480 1.00 85.62 79 TYR A CA 1
ATOM 592 C C . TYR A 1 79 ? -1.646 6.995 -3.332 1.00 85.62 79 TYR A C 1
ATOM 594 O O . TYR A 1 79 ? -2.551 7.770 -3.648 1.00 85.62 79 TYR A O 1
ATOM 602 N N . TYR A 1 80 ? -1.910 5.794 -2.811 1.00 86.94 80 TYR A N 1
ATOM 603 C CA . TYR A 1 80 ? -3.272 5.337 -2.561 1.00 86.94 80 TYR A CA 1
ATOM 604 C C . TYR A 1 80 ? -3.972 6.287 -1.579 1.00 86.94 80 TYR A C 1
ATOM 606 O O . TYR A 1 80 ? -3.358 6.792 -0.631 1.00 86.94 80 TYR A O 1
ATOM 614 N N . SER A 1 81 ? -5.252 6.562 -1.818 1.00 91.62 81 SER A N 1
ATOM 615 C CA . SER A 1 81 ? -6.049 7.426 -0.956 1.00 91.62 81 SER A CA 1
ATOM 616 C C . SER A 1 81 ? -7.510 7.035 -1.006 1.00 91.62 81 SER A C 1
ATOM 618 O O . SER A 1 81 ? -8.152 7.077 -2.055 1.00 91.62 81 SER A O 1
ATOM 620 N N . ASN A 1 82 ? -8.040 6.687 0.160 1.00 93.19 82 ASN A N 1
ATOM 621 C CA . ASN A 1 82 ? -9.452 6.424 0.343 1.00 93.19 82 ASN A CA 1
ATOM 622 C C . ASN A 1 82 ? -9.850 6.878 1.760 1.00 93.19 82 ASN A C 1
ATOM 624 O O . ASN A 1 82 ? -9.418 6.264 2.740 1.00 93.19 82 ASN A O 1
ATOM 628 N N . PRO A 1 83 ? -10.687 7.927 1.905 1.00 95.06 83 PRO A N 1
ATOM 629 C CA . PRO A 1 83 ? -11.078 8.447 3.216 1.00 95.06 83 PRO A CA 1
ATOM 630 C C . PRO A 1 83 ? -11.743 7.408 4.123 1.00 95.06 83 PRO A C 1
ATOM 632 O O . PRO A 1 83 ? -11.627 7.487 5.345 1.00 95.06 83 PRO A O 1
ATOM 635 N N . LYS A 1 84 ? -12.442 6.425 3.542 1.00 95.75 84 LYS A N 1
ATOM 636 C CA . LYS A 1 84 ? -13.067 5.340 4.300 1.00 95.75 84 LYS A CA 1
ATOM 637 C C . LYS A 1 84 ? -12.016 4.363 4.828 1.00 95.75 84 LYS A C 1
ATOM 639 O O . LYS A 1 84 ? -12.130 3.939 5.974 1.00 95.75 84 LYS A O 1
ATOM 644 N N . VAL A 1 85 ? -10.978 4.057 4.047 1.00 95.00 85 VAL A N 1
ATOM 645 C CA . VAL A 1 85 ? -9.839 3.251 4.520 1.00 95.00 85 VAL A CA 1
ATOM 646 C C . VAL A 1 85 ? -9.095 3.967 5.641 1.00 95.00 85 VAL A C 1
ATOM 648 O O . VAL A 1 85 ? -8.841 3.349 6.671 1.00 95.00 85 VAL A O 1
ATOM 651 N N . ASP A 1 86 ? -8.837 5.271 5.507 1.00 95.62 86 ASP A N 1
ATOM 652 C CA . ASP A 1 86 ? -8.214 6.060 6.576 1.00 95.62 86 ASP A CA 1
ATOM 653 C C . ASP A 1 86 ? -9.027 5.974 7.882 1.00 95.62 86 ASP A C 1
ATOM 655 O O . ASP A 1 86 ? -8.475 5.678 8.940 1.00 95.62 86 ASP A O 1
ATOM 659 N N . GLN A 1 87 ? -10.352 6.150 7.812 1.00 97.50 87 GLN A N 1
ATOM 660 C CA . GLN A 1 87 ? -11.234 6.029 8.980 1.00 97.50 87 GLN A CA 1
ATOM 661 C C . GLN A 1 87 ? -11.193 4.635 9.616 1.00 97.50 87 GLN A C 1
ATOM 663 O O . GLN A 1 87 ? -11.153 4.524 10.841 1.00 97.50 87 GLN A O 1
ATOM 668 N N . LEU A 1 88 ? -11.213 3.576 8.801 1.00 96.75 88 LEU A N 1
ATOM 669 C CA . LEU A 1 88 ? -11.171 2.197 9.288 1.00 96.75 88 LEU A CA 1
ATOM 670 C C . LEU A 1 88 ? -9.840 1.879 9.976 1.00 96.75 88 LEU A C 1
ATOM 672 O O . LEU A 1 88 ? -9.848 1.247 11.031 1.00 96.75 88 LEU A O 1
ATOM 676 N N . LEU A 1 89 ? -8.717 2.345 9.420 1.00 95.50 89 LEU A N 1
ATOM 677 C CA . LEU A 1 89 ? -7.390 2.170 10.014 1.00 95.50 89 LEU A CA 1
ATOM 678 C C . LEU A 1 89 ? -7.281 2.887 11.370 1.00 95.50 89 LEU A C 1
ATOM 680 O O . LEU A 1 89 ? -6.864 2.278 12.354 1.00 95.50 89 LEU A O 1
ATOM 684 N N . GLU A 1 90 ? -7.715 4.147 11.462 1.00 96.38 90 GLU A N 1
ATOM 685 C CA . GLU A 1 90 ? -7.682 4.902 12.727 1.00 96.38 90 GLU A CA 1
ATOM 686 C C . GLU A 1 90 ? -8.610 4.291 13.795 1.00 96.38 90 GLU A C 1
ATOM 688 O O . GLU A 1 90 ? -8.240 4.176 14.971 1.00 96.38 90 GLU A O 1
ATOM 693 N N . ALA A 1 91 ? -9.802 3.833 13.392 1.00 96.31 91 ALA A N 1
ATOM 694 C CA . ALA A 1 91 ? -10.726 3.135 14.283 1.00 96.31 91 ALA A CA 1
ATOM 695 C C . ALA A 1 91 ? -10.133 1.807 14.782 1.00 96.31 91 ALA A C 1
ATOM 697 O O . ALA A 1 91 ? -10.217 1.500 15.973 1.00 96.31 91 ALA A O 1
ATOM 698 N N . ALA A 1 92 ? -9.481 1.042 13.901 1.00 95.25 92 ALA A N 1
ATOM 699 C CA . ALA A 1 92 ? -8.878 -0.239 14.251 1.00 95.25 92 ALA A CA 1
ATOM 700 C C . ALA A 1 92 ? -7.712 -0.091 15.242 1.00 95.25 92 ALA A C 1
ATOM 702 O O . ALA A 1 92 ? -7.550 -0.949 16.111 1.00 95.25 92 ALA A O 1
ATOM 703 N N . ARG A 1 93 ? -6.936 1.001 15.162 1.00 93.88 93 ARG A N 1
ATOM 704 C CA . ARG A 1 93 ? -5.869 1.317 16.134 1.00 93.88 93 ARG A CA 1
ATOM 705 C C . ARG A 1 93 ? -6.385 1.807 17.476 1.00 93.88 93 ARG A C 1
ATOM 707 O O . ARG A 1 93 ? -5.740 1.582 18.497 1.00 93.88 93 ARG A O 1
ATOM 714 N N . SER A 1 94 ? -7.532 2.478 17.469 1.00 95.19 94 SER A N 1
ATOM 715 C CA . SER A 1 94 ? -8.161 3.008 18.681 1.00 95.19 94 SER A CA 1
ATOM 716 C C . SER A 1 94 ? -8.992 1.958 19.428 1.00 95.19 94 SER A C 1
ATOM 718 O O . SER A 1 94 ? -9.314 2.152 20.600 1.00 95.19 94 SER A O 1
ATOM 720 N N . SER A 1 95 ? -9.351 0.852 18.769 1.00 94.38 95 SER A N 1
ATOM 721 C CA . SER A 1 95 ? -10.154 -0.216 19.365 1.00 94.38 95 SER A CA 1
ATOM 722 C C . SER A 1 95 ? -9.329 -1.124 20.280 1.00 94.38 95 SER A C 1
ATOM 724 O O . SER A 1 95 ? -8.255 -1.607 19.921 1.00 94.38 95 SER A O 1
ATOM 726 N N . THR A 1 96 ? -9.867 -1.403 21.468 1.00 94.38 96 THR A N 1
ATOM 727 C CA . THR A 1 96 ? -9.306 -2.362 22.433 1.00 94.38 96 THR A CA 1
ATOM 728 C C . THR A 1 96 ? -9.947 -3.750 22.335 1.00 94.38 96 THR A C 1
ATOM 730 O O . THR A 1 96 ? -9.405 -4.710 22.889 1.00 94.38 96 THR A O 1
ATOM 733 N N . ASP A 1 97 ? -11.064 -3.883 21.613 1.00 96.44 97 ASP A N 1
ATOM 734 C CA . ASP A 1 97 ? -11.742 -5.156 21.374 1.00 96.44 97 ASP A CA 1
ATOM 735 C C . ASP A 1 97 ? -11.167 -5.843 20.126 1.00 96.44 97 ASP A C 1
ATOM 737 O O . ASP A 1 97 ? -11.199 -5.317 19.012 1.00 96.44 97 ASP A O 1
ATOM 741 N N . GLN A 1 98 ? -10.636 -7.054 20.302 1.00 92.50 98 GLN A N 1
ATOM 742 C CA . GLN A 1 98 ? -9.987 -7.785 19.209 1.00 92.50 98 GLN A CA 1
ATOM 743 C C . GLN A 1 98 ? -10.964 -8.211 18.105 1.00 92.50 98 GLN A C 1
ATOM 745 O O . GLN A 1 98 ? -10.572 -8.287 16.941 1.00 92.50 98 GLN A O 1
ATOM 750 N N . SER A 1 99 ? -12.225 -8.484 18.447 1.00 95.19 99 SER A N 1
ATOM 751 C CA . SER A 1 99 ? -13.239 -8.892 17.472 1.00 95.19 99 SER A CA 1
ATOM 752 C C . SER A 1 99 ? -13.692 -7.715 16.608 1.00 95.19 99 SER A C 1
ATOM 754 O O . SER A 1 99 ? -13.893 -7.871 15.404 1.00 95.19 99 SER A O 1
ATOM 756 N N . GLU A 1 100 ? -13.798 -6.528 17.199 1.00 95.88 100 GLU A N 1
ATOM 757 C CA . GLU A 1 100 ? -14.106 -5.291 16.492 1.00 95.88 100 GLU A CA 1
ATOM 758 C C . GLU A 1 100 ? -12.943 -4.873 15.595 1.00 95.88 100 GLU A C 1
ATOM 760 O O . GLU A 1 100 ? -13.137 -4.646 14.400 1.00 95.88 100 GLU A O 1
ATOM 765 N N . ARG A 1 101 ? -11.716 -4.901 16.126 1.00 94.38 101 ARG A N 1
ATOM 766 C CA . ARG A 1 101 ? -10.494 -4.649 15.355 1.00 94.38 101 ARG A CA 1
ATOM 767 C C . ARG A 1 101 ? -10.375 -5.583 14.144 1.00 94.38 101 ARG A C 1
ATOM 769 O O . ARG A 1 101 ? -10.051 -5.125 13.050 1.00 94.38 101 ARG A O 1
ATOM 776 N N . ALA A 1 102 ? -10.702 -6.868 14.299 1.00 93.12 102 ALA A N 1
ATOM 777 C CA . ALA A 1 102 ? -10.711 -7.820 13.189 1.00 93.12 102 ALA A CA 1
ATOM 778 C C . ALA A 1 102 ? -11.736 -7.457 12.099 1.00 93.12 102 ALA A C 1
ATOM 780 O O . ALA A 1 102 ? -11.399 -7.495 10.915 1.00 93.12 102 ALA A O 1
ATOM 781 N N . LYS A 1 103 ? -12.959 -7.062 12.477 1.00 96.50 103 LYS A N 1
ATOM 782 C CA . LYS A 1 103 ? -13.999 -6.641 11.519 1.00 96.50 103 LYS A CA 1
ATOM 783 C C . LYS A 1 103 ? -13.581 -5.399 10.731 1.00 96.50 103 LYS A C 1
ATOM 785 O O . LYS A 1 103 ? -13.757 -5.369 9.517 1.00 96.50 103 LYS A O 1
ATOM 790 N N . LEU A 1 104 ? -12.981 -4.414 11.402 1.00 96.00 104 LEU A N 1
ATOM 791 C CA . LEU A 1 104 ? -12.503 -3.182 10.766 1.00 96.00 104 LEU A CA 1
ATOM 792 C C . LEU A 1 104 ? -11.421 -3.471 9.714 1.00 96.00 104 LEU A C 1
ATOM 794 O O . LEU A 1 104 ? -11.490 -2.954 8.599 1.00 96.00 104 LEU A O 1
ATOM 798 N N . TYR A 1 105 ? -10.463 -4.353 10.024 1.00 93.81 105 TYR A N 1
ATOM 799 C CA . TYR A 1 105 ? -9.451 -4.763 9.046 1.00 93.81 105 TYR A CA 1
ATOM 800 C C . TYR A 1 105 ? -10.026 -5.582 7.887 1.00 93.81 105 TYR A C 1
ATOM 802 O O . TYR A 1 105 ? -9.553 -5.430 6.764 1.00 93.81 105 TYR A O 1
ATOM 810 N N . GLN A 1 106 ? -11.037 -6.422 8.125 1.00 94.06 106 GLN A N 1
ATOM 811 C CA . GLN A 1 106 ? -11.714 -7.170 7.058 1.00 94.06 106 GLN A CA 1
ATOM 812 C C . GLN A 1 106 ? -12.458 -6.243 6.088 1.00 94.06 106 GLN A C 1
ATOM 814 O O . GLN A 1 106 ? -12.356 -6.415 4.872 1.00 94.06 106 GLN A O 1
ATOM 819 N N . GLU A 1 107 ? -13.170 -5.239 6.607 1.00 95.62 107 GLU A N 1
ATOM 820 C CA . GLU A 1 107 ? -13.848 -4.233 5.781 1.00 95.62 107 GLU A CA 1
ATOM 821 C C . GLU A 1 107 ? -12.831 -3.430 4.960 1.00 95.62 107 GLU A C 1
ATOM 823 O O . GLU A 1 107 ? -12.991 -3.286 3.749 1.00 95.62 107 GLU A O 1
ATOM 828 N N . MET A 1 108 ? -11.735 -2.991 5.588 1.00 94.25 108 MET A N 1
ATOM 829 C CA . MET A 1 108 ? -10.656 -2.275 4.904 1.00 94.25 108 MET A CA 1
ATOM 830 C C . MET A 1 108 ? -10.051 -3.110 3.769 1.00 94.25 108 MET A C 1
ATOM 832 O O . MET A 1 108 ? -9.942 -2.618 2.649 1.00 94.25 108 MET A O 1
ATOM 836 N N . GLN A 1 109 ? -9.720 -4.381 4.024 1.00 90.00 109 GLN A N 1
ATOM 837 C CA . GLN A 1 109 ? -9.167 -5.277 3.001 1.00 90.00 109 GLN A CA 1
ATOM 838 C C . GLN A 1 109 ? -10.134 -5.482 1.832 1.00 90.00 109 GLN A C 1
ATOM 840 O O . GLN A 1 109 ? -9.699 -5.520 0.683 1.00 90.00 109 GLN A O 1
ATOM 845 N N . THR A 1 110 ? -11.437 -5.570 2.114 1.00 92.25 110 THR A N 1
ATOM 846 C CA . THR A 1 110 ? -12.471 -5.695 1.077 1.00 92.25 110 THR A CA 1
ATOM 847 C C . THR A 1 110 ? -12.477 -4.466 0.171 1.00 92.25 110 THR A C 1
ATOM 849 O O . THR A 1 110 ? -12.396 -4.612 -1.047 1.00 92.25 110 THR A O 1
ATOM 852 N N . ILE A 1 111 ? -12.482 -3.264 0.758 1.00 90.81 111 ILE A N 1
ATOM 853 C CA . ILE A 1 111 ? -12.458 -1.999 0.010 1.00 90.81 111 ILE A CA 1
ATOM 854 C C . ILE A 1 111 ? -11.181 -1.888 -0.823 1.00 90.81 111 ILE A C 1
ATOM 856 O O . ILE A 1 111 ? -11.249 -1.618 -2.014 1.00 90.81 111 ILE A O 1
ATOM 860 N N . VAL A 1 112 ? -10.014 -2.159 -0.235 1.00 88.12 112 VAL A N 1
ATOM 861 C CA . VAL A 1 112 ? -8.731 -2.083 -0.952 1.00 88.12 112 VAL A CA 1
ATOM 862 C C . VAL A 1 112 ? -8.689 -3.078 -2.116 1.00 88.12 112 VAL A C 1
ATOM 864 O O . VAL A 1 112 ? -8.199 -2.750 -3.194 1.00 88.12 112 VAL A O 1
ATOM 867 N N . GLN A 1 113 ? -9.246 -4.280 -1.945 1.00 86.44 113 GLN A N 1
ATOM 868 C CA . GLN A 1 113 ? -9.351 -5.266 -3.021 1.00 86.44 113 GLN A CA 1
ATOM 869 C C . GLN A 1 113 ? -10.329 -4.829 -4.127 1.00 86.44 113 GLN A C 1
ATOM 871 O O . GLN A 1 113 ? -10.137 -5.168 -5.297 1.00 86.44 113 GLN A O 1
ATOM 876 N N . GLU A 1 114 ? -11.413 -4.138 -3.783 1.00 86.69 114 GLU A N 1
ATOM 877 C CA . GLU A 1 114 ? -12.348 -3.547 -4.749 1.00 86.69 114 GLU A CA 1
ATOM 878 C C . GLU A 1 114 ? -11.708 -2.381 -5.509 1.00 86.69 114 GLU A C 1
ATOM 880 O O . GLU A 1 114 ? -11.757 -2.362 -6.740 1.00 86.69 114 GLU A O 1
ATOM 885 N N . ASP A 1 115 ? -11.020 -1.487 -4.803 1.00 85.81 115 ASP A N 1
ATOM 886 C CA . ASP A 1 115 ? -10.301 -0.356 -5.387 1.00 85.81 115 ASP A CA 1
ATOM 887 C C . ASP A 1 115 ? -9.175 -0.828 -6.311 1.00 85.81 115 ASP A C 1
ATOM 889 O O . ASP A 1 115 ? -9.032 -0.298 -7.407 1.00 85.81 115 ASP A O 1
ATOM 893 N N . ALA A 1 116 ? -8.415 -1.863 -5.934 1.00 74.69 116 ALA A N 1
ATOM 894 C CA . ALA A 1 116 ? -7.368 -2.439 -6.781 1.00 74.69 116 ALA A CA 1
ATOM 895 C C . ALA A 1 116 ? -7.937 -3.069 -8.066 1.00 74.69 116 ALA A C 1
ATOM 897 O O . ALA A 1 116 ? -7.356 -2.928 -9.145 1.00 74.69 116 ALA A O 1
ATOM 898 N N . ARG A 1 117 ? -9.109 -3.717 -7.982 1.00 58.22 117 ARG A N 1
ATOM 899 C CA . ARG A 1 117 ? -9.843 -4.197 -9.166 1.00 58.22 117 ARG A CA 1
ATOM 900 C C . ARG A 1 117 ? -10.306 -3.034 -10.047 1.00 58.22 117 ARG A C 1
ATOM 902 O O . ARG A 1 117 ? -10.239 -3.141 -11.269 1.00 58.22 117 ARG A O 1
ATOM 909 N N . GLY A 1 118 ? -10.723 -1.923 -9.438 1.00 47.00 118 GLY A N 1
ATOM 910 C CA . GLY A 1 118 ? -11.017 -0.672 -10.139 1.00 47.00 118 GLY A CA 1
ATOM 911 C C . GLY A 1 118 ? -9.776 -0.034 -10.776 1.00 47.00 118 GLY A C 1
ATOM 912 O O . GLY A 1 118 ? -9.842 0.435 -11.909 1.00 47.00 118 GLY A O 1
ATOM 913 N N . PH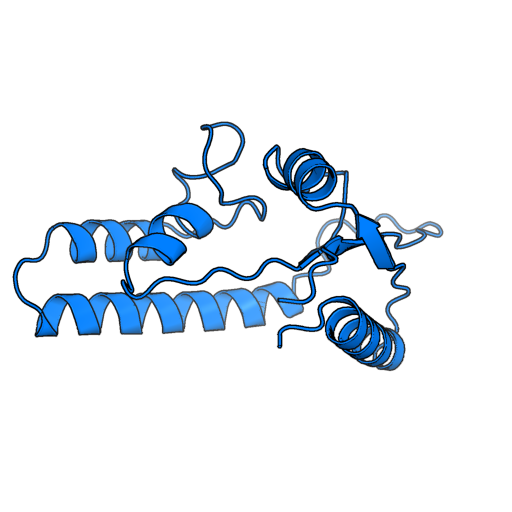E A 1 119 ? -8.626 -0.087 -10.103 1.00 41.19 119 PHE A N 1
ATOM 914 C CA . PHE A 1 119 ? -7.344 0.451 -10.563 1.00 41.19 119 PHE A CA 1
ATOM 915 C C . PHE A 1 119 ? -6.790 -0.327 -11.765 1.00 41.19 119 PHE A C 1
ATOM 917 O O . PHE A 1 119 ? -6.292 0.282 -12.708 1.00 41.19 119 PHE A O 1
ATOM 924 N N . SER A 1 120 ? -7.013 -1.648 -11.818 1.00 30.70 120 SER A N 1
ATOM 925 C CA . SER A 1 120 ? -6.749 -2.473 -13.011 1.00 30.70 120 SER A CA 1
ATOM 926 C C . SER A 1 120 ? -7.568 -2.049 -14.246 1.00 30.70 120 SER A C 1
ATOM 928 O O . SER A 1 120 ? -7.234 -2.456 -15.357 1.00 30.70 120 SER A O 1
ATOM 930 N N . LEU A 1 121 ? -8.619 -1.236 -14.075 1.00 24.34 121 LEU A N 1
ATOM 931 C CA . LEU A 1 121 ? -9.451 -0.671 -15.147 1.00 24.34 121 LEU A CA 1
ATOM 932 C C . LEU A 1 121 ? -9.274 0.846 -15.326 1.00 24.34 121 LEU A C 1
ATOM 934 O O . LEU A 1 121 ? -9.745 1.399 -16.317 1.00 24.34 121 LEU A O 1
ATOM 938 N N . GLN A 1 122 ? -8.565 1.523 -14.418 1.00 23.77 122 GLN A N 1
ATOM 939 C CA . GLN A 1 122 ? -8.253 2.951 -14.509 1.00 23.77 122 GLN A CA 1
ATOM 940 C C . GLN A 1 122 ? -6.856 3.202 -15.099 1.00 23.77 122 GLN A C 1
ATOM 942 O O . GLN A 1 122 ? -6.249 4.250 -14.892 1.00 23.77 122 GLN A O 1
ATOM 947 N N . ILE A 1 123 ? -6.378 2.270 -15.927 1.00 26.83 123 ILE A N 1
ATOM 948 C CA . ILE A 1 123 ? -5.316 2.505 -16.910 1.00 26.83 123 ILE A CA 1
ATOM 949 C C . ILE A 1 123 ? -5.933 3.303 -18.073 1.00 26.83 123 ILE A C 1
ATOM 951 O O . ILE A 1 123 ? -6.178 2.778 -19.155 1.00 26.83 123 ILE A O 1
ATOM 955 N N . GLY A 1 124 ? -6.304 4.569 -17.844 1.00 26.77 124 GLY A N 1
ATOM 956 C CA . GLY A 1 124 ? -6.973 5.338 -18.898 1.00 26.77 124 GLY A CA 1
ATOM 957 C C . GLY A 1 124 ? -7.632 6.650 -18.497 1.00 26.77 124 GLY A C 1
ATOM 958 O O . GLY A 1 124 ? -8.832 6.796 -18.694 1.0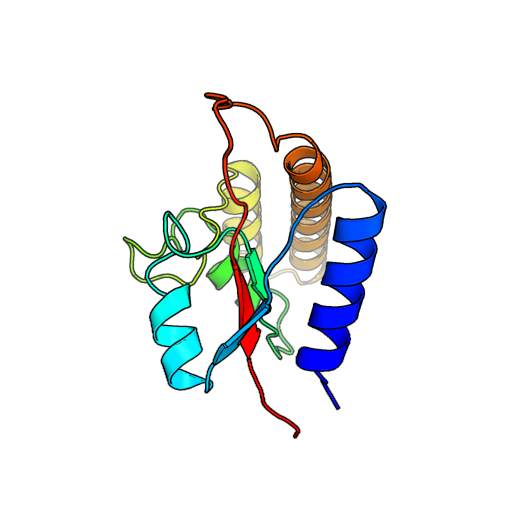0 26.77 124 GLY A O 1
ATOM 959 N N . SER A 1 125 ? -6.863 7.638 -18.026 1.00 23.11 125 SER A N 1
ATOM 960 C CA . SER A 1 125 ? -7.372 9.027 -17.948 1.00 23.11 125 SER A CA 1
ATOM 961 C C . SER A 1 125 ? -6.415 10.110 -18.454 1.00 23.11 125 SER A C 1
ATOM 963 O O . SER A 1 125 ? -6.809 11.271 -18.538 1.00 23.11 125 SER A O 1
ATOM 965 N N . LYS A 1 126 ? -5.187 9.771 -18.865 1.00 23.81 126 LYS A N 1
ATOM 966 C CA . LYS A 1 126 ? -4.331 10.667 -19.665 1.00 23.81 126 LYS A CA 1
ATOM 967 C C . LYS A 1 126 ? -3.629 9.886 -20.770 1.00 23.81 126 LYS A C 1
ATOM 969 O O . LYS A 1 126 ? -2.423 9.687 -20.761 1.00 23.81 126 LYS A O 1
ATOM 974 N N . MET A 1 127 ? -4.427 9.453 -21.740 1.00 23.09 127 MET A N 1
ATOM 975 C CA . MET A 1 127 ? -3.945 8.974 -23.028 1.00 23.09 127 MET A CA 1
ATOM 976 C C . MET A 1 127 ? -3.785 10.177 -23.965 1.00 23.09 127 MET A C 1
ATOM 978 O O . MET A 1 127 ? -4.730 10.607 -24.619 1.00 23.09 127 MET A O 1
ATOM 982 N N . LEU A 1 128 ? -2.578 10.737 -24.009 1.00 19.94 128 LEU A N 1
ATOM 983 C CA . LEU A 1 128 ? -2.086 11.463 -25.177 1.00 19.94 128 LEU A CA 1
ATOM 984 C C . LEU A 1 128 ? -1.244 10.452 -25.958 1.00 19.94 128 LEU A C 1
ATOM 986 O O . LEU A 1 128 ? -0.071 10.263 -25.667 1.00 19.94 128 LEU A O 1
ATOM 990 N N . LEU A 1 129 ? -1.863 9.751 -26.912 1.00 20.52 129 LEU A N 1
ATOM 991 C CA . LEU A 1 129 ? -1.118 8.992 -27.918 1.00 20.52 129 LEU A CA 1
ATOM 992 C C . LEU A 1 129 ? -0.358 10.005 -28.784 1.00 20.52 129 LEU A C 1
ATOM 994 O O . LEU A 1 129 ? -0.977 10.851 -29.433 1.00 20.52 129 LEU A O 1
ATOM 998 N N . PRO A 1 130 ? 0.979 9.952 -28.752 1.00 19.81 130 PRO A N 1
ATOM 999 C CA . PRO A 1 130 ? 1.676 9.285 -29.844 1.00 19.81 130 PRO A CA 1
ATOM 1000 C C . PRO A 1 130 ? 2.816 8.403 -29.308 1.00 19.81 130 PRO A C 1
ATOM 1002 O O . PRO A 1 130 ? 3.719 8.906 -28.658 1.00 19.81 130 PRO A O 1
ATOM 1005 N N . VAL A 1 131 ? 2.797 7.098 -29.612 1.00 26.72 131 VAL A N 1
ATOM 1006 C CA . VAL A 1 131 ? 3.951 6.180 -29.455 1.00 26.72 131 VAL A CA 1
ATOM 1007 C C . VAL A 1 131 ? 4.631 6.280 -28.072 1.00 26.72 131 VAL A C 1
ATOM 1009 O O . VAL A 1 131 ? 5.706 6.861 -27.943 1.00 26.72 131 VAL A O 1
ATOM 1012 N N . ILE A 1 132 ? 4.016 5.732 -27.017 1.00 23.92 132 ILE A N 1
ATOM 1013 C CA . ILE A 1 132 ? 4.589 5.785 -25.661 1.00 23.92 132 ILE A CA 1
ATOM 1014 C C . ILE A 1 132 ? 5.047 4.391 -25.233 1.00 23.92 132 ILE A C 1
ATOM 1016 O O . ILE A 1 132 ? 4.258 3.496 -24.957 1.00 23.92 132 ILE A O 1
ATOM 1020 N N . ARG A 1 133 ? 6.371 4.264 -25.224 1.00 27.48 133 ARG A N 1
ATOM 1021 C CA . ARG A 1 133 ? 7.215 3.212 -24.663 1.00 27.48 133 ARG A CA 1
ATOM 1022 C C . ARG A 1 133 ? 6.898 3.049 -23.161 1.00 27.48 133 ARG A C 1
ATOM 1024 O O . ARG A 1 133 ? 7.269 3.916 -22.374 1.00 27.48 133 ARG A O 1
ATOM 1031 N N . LEU A 1 134 ? 6.201 1.988 -22.763 1.00 29.45 134 LEU A N 1
ATOM 1032 C CA . LEU A 1 134 ? 6.005 1.612 -21.351 1.00 29.45 134 LEU A CA 1
ATOM 1033 C C . LEU A 1 134 ? 7.296 0.940 -20.866 1.00 29.45 134 LEU A C 1
ATOM 1035 O O . LEU A 1 134 ? 7.844 0.123 -21.597 1.00 29.45 134 LEU A O 1
ATOM 1039 N N . THR A 1 135 ? 7.889 1.382 -19.749 1.00 40.06 135 THR A N 1
ATOM 1040 C CA . THR A 1 135 ? 9.345 1.167 -19.572 1.00 40.06 135 THR A CA 1
ATOM 1041 C C . THR A 1 135 ? 9.876 0.734 -18.210 1.00 40.06 135 THR A C 1
ATOM 1043 O O . THR A 1 135 ? 11.093 0.582 -18.136 1.00 40.06 135 THR A O 1
ATOM 1046 N N . THR A 1 136 ? 9.123 0.515 -17.117 1.00 37.88 136 THR A N 1
ATOM 1047 C CA . THR A 1 136 ? 9.783 0.001 -15.882 1.00 37.88 136 THR A CA 1
ATOM 1048 C C . THR A 1 136 ? 8.878 -0.677 -14.838 1.00 37.88 136 THR A C 1
ATOM 1050 O O . THR A 1 136 ? 8.014 -0.033 -14.248 1.00 37.88 136 THR A O 1
ATOM 1053 N N . PHE A 1 137 ? 9.215 -1.926 -14.495 1.00 40.28 137 PHE A N 1
ATOM 1054 C CA . PHE A 1 137 ? 8.833 -2.675 -13.293 1.00 40.28 137 PHE A CA 1
ATOM 1055 C C . PHE A 1 137 ? 10.061 -2.848 -12.383 1.00 40.28 137 PHE A C 1
ATOM 1057 O O . PHE A 1 137 ? 11.081 -3.371 -12.828 1.00 40.28 137 PHE A O 1
ATOM 1064 N N . LEU A 1 138 ? 10.002 -2.404 -11.124 1.00 38.88 138 LEU A N 1
ATOM 1065 C CA . LEU A 1 138 ? 11.142 -2.489 -10.197 1.00 38.88 138 LEU A CA 1
ATOM 1066 C C . LEU A 1 138 ? 11.096 -3.773 -9.355 1.00 38.88 138 LEU A C 1
ATOM 1068 O O . LEU A 1 138 ? 10.138 -3.983 -8.616 1.00 38.88 138 LEU A O 1
ATOM 1072 N N . CYS A 1 139 ? 12.159 -4.578 -9.401 1.00 41.22 139 CYS A N 1
ATOM 1073 C CA . CYS A 1 139 ? 12.288 -5.834 -8.655 1.00 41.22 139 CYS A CA 1
ATOM 1074 C C . CYS A 1 139 ? 13.528 -5.807 -7.741 1.00 41.22 139 CYS A C 1
ATOM 1076 O O . CYS A 1 139 ? 14.636 -5.492 -8.186 1.00 41.22 139 CYS A O 1
ATOM 1078 N N . SER A 1 140 ? 13.375 -6.154 -6.459 1.00 43.22 140 SER A N 1
ATOM 1079 C CA . SER A 1 140 ? 14.524 -6.341 -5.550 1.00 43.22 140 SER A CA 1
ATOM 1080 C C . SER A 1 140 ? 15.186 -7.709 -5.771 1.00 43.22 140 SER A C 1
ATOM 1082 O O . SER A 1 140 ? 14.550 -8.603 -6.310 1.00 43.22 140 SER A O 1
ATOM 1084 N N . HIS A 1 141 ? 16.456 -7.902 -5.394 1.00 38.22 141 HIS A N 1
ATOM 1085 C CA . HIS A 1 141 ? 17.130 -9.209 -5.451 1.00 38.22 141 HIS A CA 1
ATOM 1086 C C . HIS A 1 141 ? 17.640 -9.594 -4.051 1.00 38.22 141 HIS A C 1
ATOM 1088 O O . HIS A 1 141 ? 18.669 -9.091 -3.599 1.00 38.22 141 HIS A O 1
ATOM 1094 N N . HIS A 1 142 ? 16.912 -10.462 -3.337 1.00 38.53 142 HIS A N 1
ATOM 1095 C CA . HIS A 1 142 ? 17.430 -11.112 -2.130 1.00 38.53 142 HIS A CA 1
ATOM 1096 C C . HIS A 1 142 ? 16.882 -12.534 -1.972 1.00 38.53 142 HIS A C 1
ATOM 1098 O O . HIS A 1 142 ? 15.695 -12.740 -1.726 1.00 38.53 142 HIS A O 1
ATOM 1104 N N . SER A 1 143 ? 17.779 -13.510 -2.097 1.00 32.34 143 SER A N 1
ATOM 1105 C CA . SER A 1 143 ? 17.583 -14.878 -1.623 1.00 32.34 143 SER A CA 1
ATOM 1106 C C . SER A 1 143 ? 17.916 -14.906 -0.131 1.00 32.34 143 SER A C 1
ATOM 1108 O O . SER A 1 143 ? 19.028 -14.540 0.244 1.00 32.34 143 SER A O 1
ATOM 1110 N N . PHE A 1 144 ? 16.953 -15.290 0.709 1.00 31.69 144 PHE A N 1
ATOM 1111 C C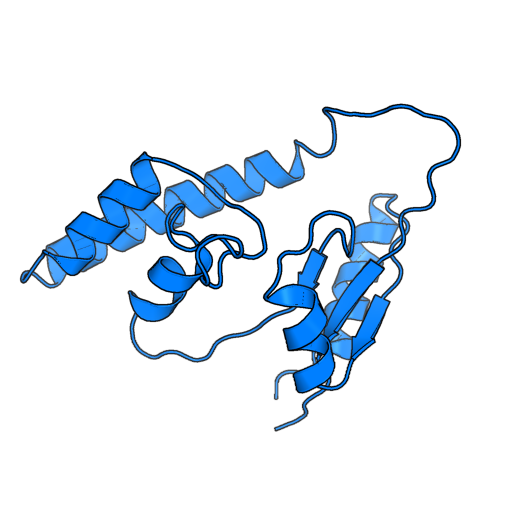A . PHE A 1 144 ? 17.201 -15.608 2.122 1.00 31.69 144 PHE A CA 1
ATOM 1112 C C . PHE A 1 144 ? 17.881 -16.966 2.267 1.00 31.69 144 PHE A C 1
ATOM 1114 O O . PHE A 1 144 ? 17.406 -17.908 1.594 1.00 31.69 144 PHE A O 1
#

Foldseek 3Di:
DDAQVVVVVVVCVVCVVVPDHEDEDEDAPVVLCVCQLLACVPPAPAEDDDDDDPDLLVCCVQQAALCQDSVNRGRVRVNHDDVLLNVLSVVLVVDPDPVSNVVSSVVSVVVVVVVVVVVVVPPDDDDPDDDDDRYYYYTYDDDD

Sequence (144 aa):
MLDPVAMGTAIQADLEAVGFDVEIKTFEWNAFLGEVNPGLEGKADMAEMAWMTNDPDTLPYLALRTGAWPDKGGFNSGYYSNPKVDQLLEAARSSTDQSERAKLYQEMQTIVQEDARGFSLQIGSKMLLPVIRLTTFLCSHHSF

Secondary structure (DSSP, 8-state):
---HHHHHHHHHHHHHHTT----EEEE-HHHHHHHHTT--TTT-SEEE-----S-TTHHHHHHT-GGG-GGGT-S-TT----HHHHHHHHHHHH---HHHHHHHHHHHHHHHHHHHHHHTT---S----S------EEEE----

Radius of gyration: 16.91 Å; chains: 1; bounding box: 34×32×52 Å

pLDDT: mean 74.71, std 22.61, range [19.81, 97.5]